Protein AF-A0A811LRL8-F1 (afdb_monomer)

Mean predicted aligned error: 16.19 Å

pLDDT: mean 85.28, std 15.12, range [42.56, 98.12]

Radius of gyration: 64.07 Å; Cα contacts (8 Å, |Δi|>4): 0; chains: 1; bounding box: 98×36×202 Å

Solvent-accessible surface area (backbone atoms only — not comparable to full-atom values): 7601 Å² total; per-residue (Å²): 115,68,67,62,51,52,50,51,50,52,51,52,53,51,51,50,50,53,51,52,50,52,51,52,50,52,50,51,51,53,51,52,51,52,50,51,50,51,51,50,52,51,50,52,51,53,49,52,51,51,50,51,51,51,50,53,51,51,52,51,51,52,49,52,51,50,48,65,72,69,51,78,78,81,75,83,72,82,75,81,77,80,76,82,75,82,78,83,78,82,76,86,79,83,81,84,80,86,80,85,81,84,80,88,79,90,82,85,91,83,90,80,89,84,89,86,136

Secondary structure (DSSP, 8-state):
-HHHHHHHHHHHHHHHHHHHHHHHHHHHHHHHHHHHHHHHHHHHHHHHHHHHHHHHHHHHHHHHHHHHHHSPPPPPPPPPPPPPPPPPPPPPPPPPPPPPPPPPPP-----------

Sequence (117 aa):
MNTNISLSLSLSSGLSLILSLSLSLSLSLSMSMSLSLSLSLCLSLSLSLSLSLSLSLNLNLNLSLYLSLSLPK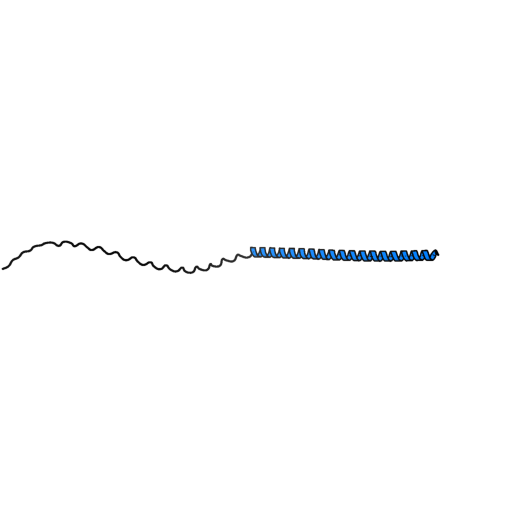PKPQPKPKPKPKPKPKDKPKPKPKPKPKPEPKPKPEVSLSLSLN

Foldseek 3Di:
DVVVVVVVVVVVVVVVVVVVVVVVVVVVVVVVVVVVVVVVVVVVVVVVVVVVVVVVVVVVVVVVVCCVVPDDDPDDDPDDDDDDDDDDDDDDDDDDDDDDDDDDDDDDDDDDDDDDD

Organism: NCBI:txid465554

Structure (mmCIF, N/CA/C/O backbone):
data_AF-A0A811LRL8-F1
#
_entry.id   AF-A0A811LRL8-F1
#
loop_
_atom_site.group_PDB
_atom_site.id
_atom_site.type_symbol
_atom_site.label_atom_id
_atom_site.label_alt_id
_atom_site.label_comp_id
_atom_site.label_asym_id
_atom_site.label_entity_id
_atom_site.label_seq_id
_atom_site.pdbx_PDB_ins_code
_atom_site.Cartn_x
_atom_site.Cartn_y
_atom_site.Cartn_z
_atom_site.occupancy
_atom_site.B_iso_or_equiv
_atom_site.auth_seq_id
_atom_site.auth_comp_id
_atom_site.auth_asym_id
_atom_site.auth_atom_id
_atom_site.pdbx_PDB_model_num
ATOM 1 N N . MET A 1 1 ? 38.237 5.026 -55.253 1.00 64.50 1 MET A N 1
ATOM 2 C CA . MET A 1 1 ? 38.077 5.520 -53.864 1.00 64.50 1 MET A CA 1
ATOM 3 C C . MET A 1 1 ? 36.610 5.710 -53.479 1.00 64.50 1 MET A C 1
ATOM 5 O O . MET A 1 1 ? 36.226 5.210 -52.433 1.00 64.50 1 MET A O 1
ATOM 9 N N . ASN A 1 2 ? 35.770 6.319 -54.324 1.00 75.75 2 ASN A N 1
ATOM 10 C CA . ASN A 1 2 ? 34.372 6.629 -53.974 1.00 75.75 2 ASN A CA 1
ATOM 11 C C . ASN A 1 2 ? 33.459 5.410 -53.727 1.00 75.75 2 ASN A C 1
ATOM 13 O O . ASN A 1 2 ? 32.600 5.475 -52.858 1.00 75.75 2 ASN A O 1
ATOM 17 N N . THR A 1 3 ? 33.666 4.289 -54.423 1.00 83.00 3 THR A N 1
ATOM 18 C CA . THR A 1 3 ? 32.841 3.071 -54.272 1.00 83.00 3 THR A CA 1
ATOM 19 C C . THR A 1 3 ? 33.037 2.360 -52.929 1.00 83.00 3 THR A C 1
ATOM 21 O O . THR A 1 3 ? 32.082 1.860 -52.342 1.00 83.00 3 THR A O 1
ATOM 24 N N . ASN A 1 4 ? 34.266 2.348 -52.405 1.00 88.50 4 ASN A N 1
ATOM 25 C CA . ASN A 1 4 ? 34.548 1.799 -51.075 1.00 88.50 4 ASN A CA 1
ATOM 26 C C . ASN A 1 4 ? 33.959 2.678 -49.965 1.00 88.50 4 ASN A C 1
ATOM 28 O O . ASN A 1 4 ? 33.486 2.154 -48.963 1.00 88.50 4 ASN A O 1
ATOM 32 N N . ILE A 1 5 ? 33.950 4.000 -50.165 1.00 90.88 5 ILE A N 1
ATOM 33 C CA . ILE A 1 5 ? 33.337 4.951 -49.231 1.00 90.88 5 ILE A CA 1
ATOM 34 C C . ILE A 1 5 ? 31.813 4.779 -49.227 1.00 90.88 5 ILE A C 1
ATOM 36 O O . ILE A 1 5 ? 31.216 4.684 -48.161 1.00 90.88 5 ILE A O 1
ATOM 40 N N . SER A 1 6 ? 31.165 4.663 -50.390 1.00 90.94 6 SER A N 1
ATOM 41 C CA . SER A 1 6 ? 29.716 4.424 -50.427 1.00 90.94 6 SER A CA 1
ATOM 42 C C . SER A 1 6 ? 29.335 3.096 -49.770 1.00 90.94 6 SER A C 1
ATOM 44 O O . SER A 1 6 ? 28.380 3.055 -49.001 1.00 90.94 6 SER A O 1
ATOM 46 N N . LEU A 1 7 ? 30.101 2.025 -50.013 1.00 92.19 7 LEU A N 1
ATOM 47 C CA . LEU A 1 7 ? 29.831 0.713 -49.422 1.00 92.19 7 LEU A CA 1
ATOM 48 C C . LEU A 1 7 ? 29.996 0.725 -47.894 1.00 92.19 7 LEU A C 1
ATOM 50 O O . LEU A 1 7 ? 29.160 0.165 -47.185 1.00 92.19 7 LEU A O 1
ATOM 54 N N . SER A 1 8 ? 31.040 1.384 -47.379 1.00 93.12 8 SER A N 1
ATOM 55 C CA . SER A 1 8 ? 31.275 1.473 -45.934 1.00 93.12 8 SER A CA 1
ATOM 56 C C . SER A 1 8 ? 30.201 2.298 -45.225 1.00 93.12 8 SER A C 1
ATOM 58 O O . SER A 1 8 ? 29.724 1.883 -44.167 1.00 93.12 8 SER A O 1
ATOM 60 N N . LEU A 1 9 ? 29.762 3.413 -45.822 1.00 92.75 9 LEU A N 1
ATOM 61 C CA . LEU A 1 9 ? 28.643 4.204 -45.307 1.00 92.75 9 LEU A CA 1
ATOM 62 C C . LEU A 1 9 ? 27.340 3.403 -45.313 1.00 92.75 9 LEU A C 1
ATOM 64 O O . LEU A 1 9 ? 26.676 3.339 -44.283 1.00 92.75 9 LEU A O 1
ATOM 68 N N . SER A 1 10 ? 26.993 2.740 -46.420 1.00 93.50 10 SER A N 1
ATOM 69 C CA . SER A 1 10 ? 25.775 1.924 -46.493 1.00 93.50 10 SER A CA 1
ATOM 70 C C . SER A 1 10 ? 25.768 0.794 -45.462 1.00 93.50 10 SER A C 1
ATOM 72 O O . SER A 1 10 ? 24.747 0.571 -44.811 1.00 93.50 10 SER A O 1
ATOM 74 N N . LEU A 1 11 ? 26.901 0.112 -45.262 1.00 94.44 11 LEU A N 1
ATOM 75 C CA . LEU A 1 11 ? 27.008 -0.967 -44.281 1.00 94.44 11 LEU A CA 1
ATOM 76 C C . LEU A 1 11 ? 26.924 -0.442 -42.840 1.00 94.44 11 LEU A C 1
ATOM 78 O O . LEU A 1 11 ? 26.198 -1.005 -42.024 1.00 94.44 11 LEU A O 1
ATOM 82 N N . SER A 1 12 ? 27.614 0.659 -42.534 1.00 95.00 12 SER A N 1
ATOM 83 C CA . SER A 1 12 ? 27.569 1.303 -41.215 1.00 95.00 12 SER A CA 1
ATOM 84 C C . SER A 1 12 ? 26.161 1.810 -40.873 1.00 95.00 12 SER A C 1
ATOM 86 O O . SER A 1 12 ? 25.637 1.552 -39.784 1.00 95.00 12 SER A O 1
ATOM 88 N N . SER A 1 13 ? 25.489 2.463 -41.825 1.00 94.69 13 SER A N 1
ATOM 89 C CA . SER A 1 13 ? 24.103 2.915 -41.666 1.00 94.69 13 SER A CA 1
ATOM 90 C C . SER A 1 13 ? 23.127 1.746 -41.516 1.00 94.69 13 SER A C 1
ATOM 92 O O . SER A 1 13 ? 22.254 1.794 -40.655 1.00 94.69 13 SER A O 1
ATOM 94 N N . GLY A 1 14 ? 23.293 0.667 -42.286 1.00 96.12 14 GLY A N 1
ATOM 95 C CA . GLY A 1 14 ? 22.466 -0.534 -42.149 1.00 96.12 14 GLY A CA 1
ATOM 96 C C . GLY A 1 14 ? 22.616 -1.197 -40.777 1.00 96.12 14 GLY A C 1
ATOM 97 O O . GLY A 1 14 ? 21.622 -1.475 -40.108 1.00 96.12 14 GLY A O 1
ATOM 98 N N . LEU A 1 15 ? 23.856 -1.392 -40.318 1.00 96.00 15 LEU A N 1
ATOM 99 C CA . LEU A 1 15 ? 24.146 -2.003 -39.018 1.00 96.00 15 LEU A CA 1
ATOM 100 C C . LEU A 1 15 ? 23.654 -1.148 -37.846 1.00 96.00 15 LEU A C 1
ATOM 102 O O . LEU A 1 15 ? 23.053 -1.679 -36.915 1.00 96.00 15 LEU A O 1
ATOM 106 N N . SER A 1 16 ? 23.866 0.169 -37.894 1.00 96.62 16 SER A N 1
ATOM 107 C CA . SER A 1 16 ? 23.382 1.081 -36.846 1.00 96.62 16 SER A CA 1
ATOM 108 C C . SER A 1 16 ? 21.854 1.104 -36.757 1.00 96.62 16 SER A C 1
ATOM 110 O O . SER A 1 16 ? 21.305 1.118 -35.653 1.00 96.62 16 SER A O 1
ATOM 112 N N . LEU A 1 17 ? 21.152 1.032 -37.890 1.00 96.81 17 LEU A N 1
ATOM 113 C CA . LEU A 1 17 ? 19.691 0.980 -37.920 1.00 96.81 17 LEU A CA 1
ATOM 114 C C . LEU A 1 17 ? 19.166 -0.348 -37.356 1.00 96.81 17 LEU A C 1
ATOM 116 O O . LEU A 1 17 ? 18.277 -0.343 -36.508 1.00 96.81 17 LEU A O 1
ATOM 120 N N . ILE A 1 18 ? 19.763 -1.480 -37.735 1.00 97.50 18 ILE A N 1
ATOM 121 C CA . ILE A 1 18 ? 19.395 -2.796 -37.183 1.00 97.50 18 ILE A CA 1
ATOM 122 C C . ILE A 1 18 ? 19.646 -2.837 -35.670 1.00 97.50 18 ILE A C 1
ATOM 124 O O . ILE A 1 18 ? 18.787 -3.283 -34.905 1.00 97.50 18 ILE A O 1
ATOM 128 N N . LEU A 1 19 ? 20.800 -2.343 -35.217 1.00 97.19 19 LEU A N 1
ATOM 129 C CA . LEU A 1 19 ? 21.157 -2.368 -33.802 1.00 97.19 19 LEU A CA 1
ATOM 130 C C . LEU A 1 19 ? 20.250 -1.447 -32.977 1.00 97.19 19 LEU A C 1
ATOM 132 O O . LEU A 1 19 ? 19.727 -1.866 -31.948 1.00 97.19 19 LEU A O 1
ATOM 136 N N . SER A 1 20 ? 19.991 -0.228 -33.451 1.00 97.25 20 SER A N 1
ATOM 137 C CA . SER A 1 20 ? 19.080 0.705 -32.773 1.00 97.25 20 SER A CA 1
ATOM 138 C C . SER A 1 20 ? 17.642 0.186 -32.727 1.00 97.25 20 SER A C 1
ATOM 140 O O . SER A 1 20 ? 16.991 0.280 -31.684 1.00 97.25 20 SER A O 1
ATOM 142 N N . LEU A 1 21 ? 17.150 -0.429 -33.806 1.00 97.44 21 LEU A N 1
ATOM 143 C CA . LEU A 1 21 ? 15.810 -1.010 -33.832 1.00 97.44 21 LEU A CA 1
ATOM 144 C C . LEU A 1 21 ? 15.699 -2.232 -32.909 1.00 97.44 21 LEU A C 1
ATOM 146 O O . LEU A 1 21 ? 14.753 -2.337 -32.134 1.00 97.44 21 LEU A O 1
ATOM 150 N N . SER A 1 22 ? 16.682 -3.132 -32.937 1.00 97.56 22 SER A N 1
ATOM 151 C CA . SER A 1 22 ? 16.695 -4.308 -32.055 1.00 97.56 22 SER A CA 1
ATOM 152 C C . SER A 1 22 ? 16.778 -3.917 -30.575 1.00 97.56 22 SER A C 1
ATOM 154 O O . SER A 1 22 ? 16.053 -4.470 -29.743 1.00 97.56 22 SER A O 1
ATOM 156 N N . LEU A 1 23 ? 17.595 -2.916 -30.235 1.00 97.38 23 LEU A N 1
ATOM 157 C CA . LEU A 1 23 ? 17.736 -2.438 -28.864 1.00 97.38 23 LEU A CA 1
ATOM 158 C C . LEU A 1 23 ? 16.482 -1.698 -28.384 1.00 97.38 23 LEU A C 1
ATOM 160 O O . LEU A 1 23 ? 16.008 -1.943 -27.278 1.00 97.38 23 LEU A O 1
ATOM 164 N N . SER A 1 24 ? 15.911 -0.829 -29.218 1.00 97.69 24 SER A N 1
ATOM 165 C CA . SER A 1 24 ? 14.676 -0.116 -28.867 1.00 97.69 24 SER A CA 1
ATOM 166 C C . SER A 1 24 ? 13.500 -1.074 -28.685 1.00 97.69 24 SER A C 1
ATOM 168 O O . SER A 1 24 ? 12.765 -0.949 -27.704 1.00 97.69 24 SER A O 1
ATOM 170 N N . LEU A 1 25 ? 13.357 -2.072 -29.562 1.00 97.69 25 LEU A N 1
ATOM 171 C CA . LEU A 1 25 ? 12.292 -3.066 -29.460 1.00 97.69 25 LEU A CA 1
ATOM 172 C C . LEU A 1 25 ? 12.468 -3.968 -28.236 1.00 97.69 25 LEU A C 1
ATOM 174 O O . LEU A 1 25 ? 11.512 -4.178 -27.492 1.00 97.69 25 LEU A O 1
ATOM 178 N N . SER A 1 26 ? 13.681 -4.472 -27.996 1.00 97.81 26 SER A N 1
ATOM 179 C CA . SER A 1 26 ? 13.957 -5.314 -26.825 1.00 97.81 26 SER A CA 1
ATOM 180 C C . SER A 1 26 ? 13.722 -4.562 -25.515 1.00 97.81 26 SER A C 1
ATOM 182 O O . SER A 1 26 ? 13.067 -5.096 -24.619 1.00 97.81 26 SER A O 1
ATOM 184 N N . LEU A 1 27 ? 14.165 -3.306 -25.419 1.00 97.38 27 LEU A N 1
ATOM 185 C CA . LEU A 1 27 ? 13.941 -2.480 -24.236 1.00 97.38 27 LEU A CA 1
ATOM 186 C C . LEU A 1 27 ? 12.457 -2.148 -24.048 1.00 97.38 27 LEU A C 1
ATOM 188 O O . LEU A 1 27 ? 11.937 -2.275 -22.941 1.00 97.38 27 LEU A O 1
ATOM 192 N N . SER A 1 28 ? 11.756 -1.773 -25.120 1.00 9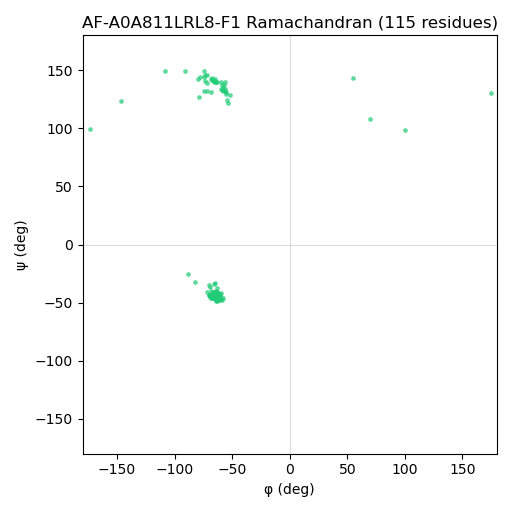7.75 28 SER A N 1
ATOM 193 C CA . SER A 1 28 ? 10.318 -1.484 -25.077 1.00 97.75 28 SER A CA 1
ATOM 194 C C . SER A 1 28 ? 9.512 -2.707 -24.630 1.00 97.75 28 SER A C 1
ATOM 196 O O . SER A 1 28 ? 8.661 -2.606 -23.740 1.00 97.75 28 SER A O 1
ATOM 198 N N . LEU A 1 29 ? 9.820 -3.885 -25.176 1.00 97.44 29 LEU A N 1
ATOM 199 C CA . LEU A 1 29 ? 9.148 -5.125 -24.804 1.00 97.44 29 LEU A CA 1
ATOM 200 C C . LEU A 1 29 ? 9.471 -5.527 -23.361 1.00 97.44 29 LEU A C 1
ATOM 202 O O . LEU A 1 29 ? 8.569 -5.856 -22.598 1.00 97.44 29 LEU A O 1
ATOM 206 N N . SER A 1 30 ? 10.738 -5.438 -22.953 1.00 97.75 30 SER A N 1
ATOM 207 C CA . SER A 1 30 ? 11.143 -5.744 -21.579 1.00 97.75 30 SER A CA 1
ATOM 208 C C . SER A 1 30 ? 10.447 -4.832 -20.567 1.00 97.75 30 SER A C 1
ATOM 210 O O . SER A 1 30 ? 9.976 -5.309 -19.535 1.00 97.75 30 SER A O 1
ATOM 212 N N . MET A 1 31 ? 10.366 -3.530 -20.850 1.00 97.06 31 MET A N 1
ATOM 213 C CA . MET A 1 31 ? 9.736 -2.552 -19.960 1.00 97.06 31 MET A CA 1
ATOM 214 C C . MET A 1 31 ? 8.214 -2.693 -19.923 1.00 97.06 31 MET A C 1
ATOM 216 O O . MET A 1 31 ? 7.613 -2.607 -18.856 1.00 97.06 31 MET A O 1
ATOM 220 N N . SER A 1 32 ? 7.573 -2.936 -21.067 1.00 97.69 32 SER A N 1
ATOM 221 C CA . SER A 1 32 ? 6.122 -3.154 -21.110 1.00 97.69 32 SER A CA 1
ATOM 222 C C . SER A 1 32 ? 5.720 -4.444 -20.393 1.00 97.69 32 SER A C 1
ATOM 224 O O . SER A 1 32 ? 4.754 -4.448 -19.625 1.00 97.69 32 SER A O 1
ATOM 226 N N . MET A 1 33 ? 6.486 -5.523 -20.561 1.00 97.19 33 MET A N 1
ATOM 227 C CA . MET A 1 33 ? 6.250 -6.791 -19.866 1.00 97.19 33 MET A CA 1
ATOM 228 C C . MET A 1 33 ? 6.492 -6.676 -18.360 1.00 97.19 33 MET A C 1
ATOM 230 O O . MET A 1 33 ? 5.670 -7.141 -17.573 1.00 97.19 33 MET A O 1
ATOM 234 N N . SER A 1 34 ? 7.577 -6.025 -17.932 1.00 97.69 34 SER A N 1
ATOM 235 C CA . SER A 1 34 ? 7.856 -5.853 -16.501 1.00 97.69 34 SER A CA 1
ATOM 236 C C . SER A 1 34 ? 6.803 -4.977 -15.817 1.00 97.69 34 SER A C 1
ATOM 238 O O . SER A 1 34 ? 6.327 -5.309 -14.727 1.00 97.69 34 SER A O 1
ATOM 240 N N . LEU A 1 35 ? 6.375 -3.893 -16.469 1.00 97.31 35 LEU A N 1
ATOM 241 C CA . LEU A 1 35 ? 5.365 -2.992 -15.926 1.00 97.31 35 LEU A CA 1
ATOM 242 C C . LEU A 1 35 ? 3.976 -3.641 -15.898 1.00 97.31 35 LEU A C 1
ATOM 244 O O . LEU A 1 35 ? 3.278 -3.551 -14.892 1.00 97.31 35 LEU A O 1
ATOM 248 N N . SER A 1 36 ? 3.580 -4.338 -16.965 1.00 97.94 36 SER A N 1
ATOM 249 C CA . SER A 1 36 ? 2.290 -5.041 -17.000 1.00 97.94 36 SER A CA 1
ATOM 250 C C . SER A 1 36 ? 2.222 -6.166 -15.966 1.00 97.94 36 SER A C 1
ATOM 252 O O . SER A 1 36 ? 1.214 -6.297 -15.267 1.00 97.94 36 SER A O 1
ATOM 254 N N . LEU A 1 37 ? 3.298 -6.938 -15.795 1.00 97.44 37 LEU A N 1
ATOM 255 C CA . LEU A 1 37 ? 3.348 -8.005 -14.800 1.00 97.44 37 LEU A CA 1
ATOM 256 C C . LEU A 1 37 ? 3.342 -7.448 -13.372 1.00 97.44 37 LEU A C 1
ATOM 258 O O . LEU A 1 37 ? 2.566 -7.904 -12.538 1.00 97.44 37 LEU A O 1
ATOM 262 N N . SER A 1 38 ? 4.157 -6.433 -13.086 1.00 97.94 38 SER A N 1
ATOM 263 C CA . SER A 1 38 ? 4.178 -5.816 -11.753 1.00 97.94 38 SER A CA 1
ATOM 264 C C . SER A 1 38 ? 2.831 -5.191 -11.389 1.00 97.94 38 SER A C 1
ATOM 266 O O . SER A 1 38 ? 2.337 -5.407 -10.281 1.00 97.94 38 SER A O 1
ATOM 268 N N . LEU A 1 39 ? 2.197 -4.479 -12.323 1.00 97.69 39 LEU A N 1
ATOM 269 C CA . LEU A 1 39 ? 0.905 -3.845 -12.086 1.00 97.69 39 LEU A CA 1
ATOM 270 C C . LEU A 1 39 ? -0.214 -4.877 -11.924 1.00 97.69 39 LEU A C 1
ATOM 272 O O . LEU A 1 39 ? -1.016 -4.758 -11.000 1.00 97.69 39 LEU A O 1
ATOM 276 N N . SER A 1 40 ? -0.252 -5.903 -12.779 1.00 97.94 40 SER A N 1
ATOM 277 C CA . SER A 1 40 ? -1.259 -6.966 -12.684 1.00 97.94 40 SER A CA 1
ATOM 278 C C . SER A 1 40 ? -1.151 -7.735 -11.370 1.00 97.94 40 SER A C 1
ATOM 280 O O . SER A 1 40 ? -2.169 -7.910 -10.704 1.00 97.94 40 SER A O 1
ATOM 282 N N . LEU A 1 41 ? 0.062 -8.108 -10.948 1.00 97.56 41 LEU A N 1
ATOM 283 C CA . LEU A 1 41 ? 0.296 -8.791 -9.674 1.00 97.56 41 LEU A CA 1
AT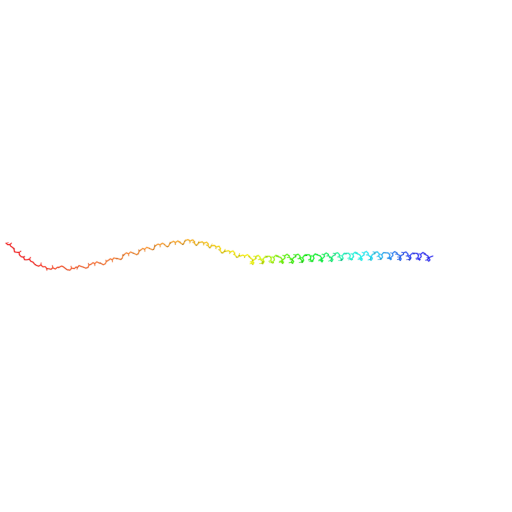OM 284 C C . LEU A 1 41 ? -0.057 -7.912 -8.475 1.00 97.56 41 LEU A C 1
ATOM 286 O O . LEU A 1 41 ? -0.718 -8.372 -7.543 1.00 97.56 41 LEU A O 1
ATOM 290 N N . CYS A 1 42 ? 0.361 -6.645 -8.493 1.00 98.12 42 CYS A N 1
ATOM 291 C CA . CYS A 1 42 ? 0.048 -5.708 -7.420 1.00 98.12 42 CYS A CA 1
ATOM 292 C C . CYS A 1 42 ? -1.468 -5.540 -7.281 1.00 98.12 42 CYS A C 1
ATOM 294 O O . CYS A 1 42 ? -2.012 -5.668 -6.182 1.00 98.12 42 CYS A O 1
ATOM 296 N N . LEU A 1 43 ? -2.171 -5.331 -8.396 1.00 97.81 43 LEU A N 1
ATOM 297 C CA . LEU A 1 43 ? -3.613 -5.128 -8.396 1.00 97.81 43 LEU A CA 1
ATOM 298 C C . LEU A 1 43 ? -4.368 -6.402 -8.003 1.00 97.81 43 LEU A C 1
ATOM 300 O O . LEU A 1 43 ? -5.280 -6.333 -7.179 1.00 97.81 43 LEU A O 1
ATOM 304 N N . SER A 1 44 ? -3.968 -7.567 -8.522 1.00 97.94 44 SER A N 1
ATOM 305 C CA . SER A 1 44 ? -4.601 -8.843 -8.173 1.00 97.94 44 SER A CA 1
ATOM 306 C C . SER A 1 44 ? -4.427 -9.167 -6.694 1.00 97.94 44 SER A C 1
ATOM 308 O O . SER A 1 44 ? -5.376 -9.590 -6.032 1.00 97.94 44 SER A O 1
ATOM 310 N N . LEU A 1 45 ? -3.228 -8.948 -6.149 1.00 97.81 45 LEU A N 1
ATOM 311 C CA . LEU A 1 45 ? -2.946 -9.225 -4.745 1.00 97.81 45 LEU A CA 1
ATOM 312 C C . LEU A 1 45 ? -3.680 -8.243 -3.829 1.00 97.81 45 LEU A C 1
ATOM 314 O O . LEU A 1 45 ? -4.322 -8.659 -2.869 1.00 97.81 45 LEU A O 1
ATOM 318 N N . SER A 1 46 ? -3.657 -6.954 -4.167 1.00 97.94 46 SER A N 1
ATOM 319 C CA . SER A 1 46 ? -4.364 -5.919 -3.407 1.00 97.94 46 SER A CA 1
ATOM 320 C C . SER A 1 46 ? -5.869 -6.185 -3.371 1.00 97.94 46 SER A C 1
ATOM 322 O O . SER A 1 46 ? -6.484 -6.138 -2.306 1.00 97.94 46 SER A O 1
ATOM 324 N N . LEU A 1 47 ? -6.462 -6.511 -4.523 1.00 97.75 47 LEU A N 1
ATOM 325 C CA . LEU A 1 47 ? -7.894 -6.768 -4.631 1.00 97.75 47 LEU A CA 1
ATOM 326 C C . LEU A 1 47 ? -8.294 -8.068 -3.929 1.00 97.75 47 LEU A C 1
ATOM 328 O O . LEU A 1 47 ? -9.270 -8.080 -3.182 1.00 97.75 47 LEU A O 1
ATOM 332 N N . SER A 1 48 ? -7.535 -9.149 -4.123 1.00 98.00 48 SER A N 1
ATOM 333 C CA . SER A 1 48 ? -7.814 -10.432 -3.465 1.00 98.00 48 SER A CA 1
ATOM 334 C C . SER A 1 48 ? -7.712 -10.328 -1.943 1.00 98.00 48 SER A C 1
ATOM 336 O O . SER A 1 48 ? -8.585 -10.834 -1.233 1.00 98.00 48 SER A O 1
ATOM 338 N N . LEU A 1 49 ? -6.705 -9.620 -1.423 1.00 97.75 49 LEU A N 1
ATOM 339 C CA . LEU A 1 49 ? -6.538 -9.417 0.013 1.00 97.75 49 LEU A CA 1
ATOM 340 C C . LEU A 1 49 ? -7.627 -8.508 0.587 1.00 97.75 49 LEU A C 1
ATOM 342 O O . LEU A 1 49 ? -8.216 -8.828 1.616 1.00 97.75 49 LEU A O 1
ATOM 346 N N . SER A 1 50 ? -7.941 -7.405 -0.095 1.00 98.00 50 SER A N 1
ATOM 347 C CA . SER A 1 50 ? -9.013 -6.499 0.324 1.00 98.00 50 SER A CA 1
ATOM 348 C C . SER A 1 50 ? -10.364 -7.215 0.370 1.00 98.00 50 SER A C 1
ATOM 350 O O . SER A 1 50 ? -11.080 -7.124 1.369 1.00 98.00 50 SER A O 1
ATOM 352 N N . LEU A 1 51 ? -10.691 -7.983 -0.672 1.00 97.81 51 LEU A N 1
ATOM 353 C CA . LEU A 1 51 ? -11.964 -8.688 -0.769 1.00 97.81 51 LEU A CA 1
ATOM 354 C C . LEU A 1 51 ? -12.062 -9.834 0.240 1.00 97.81 51 LEU A C 1
ATOM 356 O O . LEU A 1 51 ? -13.083 -9.965 0.912 1.00 97.81 51 LEU A O 1
ATOM 360 N N . SER A 1 52 ? -11.007 -10.639 0.385 1.00 97.88 52 SER A N 1
ATOM 361 C CA . SER A 1 52 ? -10.988 -11.734 1.363 1.00 97.88 52 SER A CA 1
ATOM 362 C C . SER A 1 52 ? -11.093 -11.217 2.796 1.00 97.88 52 SER A C 1
ATOM 364 O O . SER A 1 52 ? -11.863 -11.764 3.591 1.00 97.88 52 SER A O 1
ATOM 366 N N . LEU A 1 53 ? -10.392 -10.130 3.128 1.00 97.69 53 LEU A N 1
ATOM 367 C CA . LEU A 1 53 ? -10.471 -9.521 4.451 1.00 97.69 53 LEU A CA 1
ATOM 368 C C . LEU A 1 53 ? -11.850 -8.902 4.698 1.00 97.69 53 LEU A C 1
ATOM 370 O O . LEU A 1 53 ? -12.455 -9.154 5.735 1.00 97.69 53 LEU A O 1
ATOM 374 N N . SER A 1 54 ? -12.381 -8.148 3.736 1.00 97.81 54 SER A N 1
ATOM 375 C CA . SER A 1 54 ? -13.715 -7.554 3.850 1.00 97.81 54 SER A CA 1
ATOM 376 C C . SER A 1 54 ? -14.787 -8.623 4.056 1.00 97.81 54 SER A C 1
ATOM 378 O O . SER A 1 54 ? -15.584 -8.534 4.991 1.00 97.81 54 SER A O 1
ATOM 380 N N . LEU A 1 55 ? -14.763 -9.683 3.243 1.00 97.44 55 LEU A N 1
ATOM 381 C CA . LEU A 1 55 ? -15.741 -10.760 3.319 1.00 97.44 55 LEU A CA 1
ATOM 382 C C . LEU A 1 55 ? -15.617 -11.554 4.623 1.00 97.44 55 LEU A C 1
ATOM 384 O O . LEU A 1 55 ? -16.624 -11.794 5.284 1.00 97.44 55 LEU A O 1
ATOM 388 N N . SER A 1 56 ? -14.400 -11.930 5.022 1.00 97.62 56 SER A N 1
ATOM 389 C CA . SER A 1 56 ? -14.184 -12.681 6.265 1.00 97.62 56 SER A CA 1
ATOM 390 C C . SER A 1 56 ? -14.619 -11.891 7.498 1.00 97.62 56 SER A C 1
ATOM 392 O O . SER A 1 56 ? -15.320 -12.437 8.350 1.00 97.62 56 SER A O 1
ATOM 394 N N . LEU A 1 57 ? -14.278 -10.602 7.577 1.00 97.06 57 LEU A N 1
ATOM 395 C CA . LEU A 1 57 ? -14.699 -9.739 8.679 1.00 97.06 57 LEU A CA 1
ATOM 396 C C . LEU A 1 57 ? -16.214 -9.549 8.691 1.00 97.06 57 LEU A C 1
ATOM 398 O O . LEU A 1 57 ? -16.835 -9.698 9.741 1.00 97.06 57 LEU A O 1
ATOM 402 N N . ASN A 1 58 ? -16.817 -9.258 7.540 1.00 97.75 58 ASN A N 1
ATOM 403 C CA . ASN A 1 58 ? -18.253 -9.022 7.443 1.00 97.75 58 ASN A CA 1
ATOM 404 C C . ASN A 1 58 ? -19.053 -10.273 7.837 1.00 97.75 58 ASN A C 1
ATOM 406 O O . ASN A 1 58 ? -19.951 -10.191 8.673 1.00 97.75 58 ASN A O 1
ATOM 410 N N . LEU A 1 59 ? -18.673 -11.444 7.316 1.00 96.56 59 LEU A N 1
ATOM 411 C CA . LEU A 1 59 ? -19.311 -12.714 7.664 1.00 96.56 59 LEU A CA 1
ATOM 412 C C . LEU A 1 59 ? -19.147 -13.047 9.147 1.00 96.56 59 LEU A C 1
ATOM 414 O O . LEU A 1 59 ? -20.122 -13.421 9.795 1.00 96.56 59 LEU A O 1
ATOM 418 N N . ASN A 1 60 ? -17.942 -12.893 9.699 1.00 96.94 60 ASN A N 1
ATOM 419 C CA . ASN A 1 60 ? -17.683 -13.231 11.096 1.00 96.94 60 ASN A CA 1
ATOM 420 C C . ASN A 1 60 ? -18.434 -12.293 12.055 1.00 96.94 60 ASN A C 1
ATOM 422 O O . ASN A 1 60 ? -19.046 -12.747 13.020 1.00 96.94 60 ASN A O 1
ATOM 426 N N . LEU A 1 61 ? -18.463 -10.990 11.757 1.00 96.62 61 LEU A N 1
ATOM 427 C CA . LEU A 1 61 ? -19.226 -10.014 12.536 1.00 96.62 61 LEU A CA 1
ATOM 428 C C . LEU A 1 61 ? -20.728 -10.283 12.454 1.00 96.62 61 LEU A C 1
ATOM 430 O O . LEU A 1 61 ? -21.382 -10.347 13.493 1.00 96.62 61 LEU A O 1
ATOM 434 N N . ASN A 1 62 ? -21.271 -10.492 11.253 1.00 96.88 62 ASN A N 1
ATOM 435 C CA . ASN A 1 62 ? -22.693 -10.790 11.089 1.00 96.88 62 ASN A CA 1
ATOM 436 C C . ASN A 1 62 ? -23.088 -12.087 11.793 1.00 96.88 62 ASN A C 1
ATOM 438 O O . ASN A 1 62 ? -24.106 -12.117 12.481 1.00 96.88 62 ASN A O 1
ATOM 442 N N . LEU A 1 63 ? -22.277 -13.139 11.676 1.00 95.88 63 LEU A N 1
ATOM 443 C CA . LEU A 1 63 ? -22.545 -14.407 12.344 1.00 95.88 63 LEU A CA 1
ATOM 444 C C . LEU A 1 63 ? -22.469 -14.263 13.867 1.00 95.88 63 LEU A C 1
ATOM 446 O O . LEU A 1 63 ? -23.361 -14.736 14.567 1.00 95.88 63 LEU A O 1
ATOM 450 N N . SER A 1 64 ? -21.450 -13.572 14.380 1.00 95.44 64 SER A N 1
ATOM 451 C CA . SER A 1 64 ? -21.296 -13.306 15.813 1.00 95.44 64 SER A CA 1
ATOM 452 C C . SER A 1 64 ? -22.467 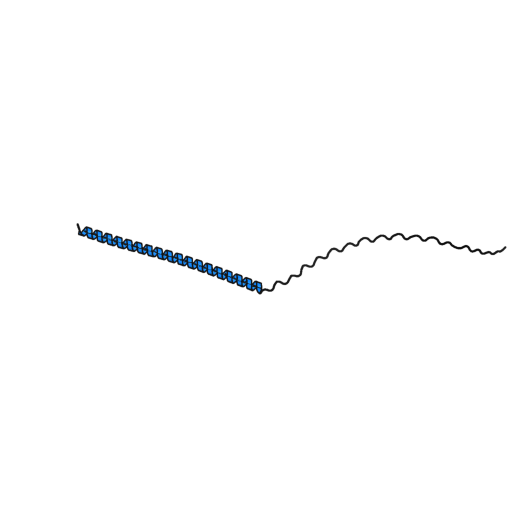-12.496 16.376 1.00 95.44 64 SER A C 1
ATOM 454 O O . SER A 1 64 ? -23.021 -12.847 17.422 1.00 95.44 64 SER A O 1
ATOM 456 N N . LEU A 1 65 ? -22.906 -11.456 15.660 1.00 94.75 65 LEU A N 1
ATOM 457 C CA . LEU A 1 65 ? -24.072 -10.653 16.032 1.00 94.75 65 LEU A CA 1
ATOM 458 C C . LEU A 1 65 ? -25.355 -11.480 15.998 1.00 94.75 65 LEU A C 1
ATOM 460 O O . LEU A 1 65 ? -26.115 -11.466 16.965 1.00 94.75 65 LEU A O 1
ATOM 464 N N . TYR A 1 66 ? -25.574 -12.239 14.925 1.00 95.75 66 TYR A N 1
ATOM 465 C CA . TYR A 1 66 ? -26.738 -13.107 14.796 1.00 95.75 66 TYR A CA 1
ATOM 466 C C . TYR A 1 66 ? -26.805 -14.121 15.939 1.00 95.75 66 TYR A C 1
ATOM 468 O O . TYR A 1 66 ? -27.854 -14.282 16.563 1.00 95.75 66 TYR A O 1
ATOM 476 N N . LEU A 1 67 ? -25.682 -14.763 16.262 1.00 93.12 67 LEU A N 1
ATOM 477 C CA . LEU A 1 67 ? -25.612 -15.761 17.322 1.00 93.12 67 LEU A CA 1
ATOM 478 C C . LEU A 1 67 ? -25.812 -15.126 18.706 1.00 93.12 67 LEU A C 1
ATOM 480 O O . LEU A 1 67 ? -26.545 -15.668 19.528 1.00 93.12 67 LEU A O 1
ATOM 484 N N . SER A 1 68 ? -25.236 -13.945 18.940 1.00 91.12 68 SER A N 1
ATOM 485 C CA . SER A 1 68 ? -25.401 -13.195 20.194 1.00 91.12 68 SER A CA 1
ATOM 486 C C . SER A 1 68 ? -26.838 -12.716 20.419 1.00 91.12 68 SER A C 1
ATOM 488 O O . SER A 1 68 ? -27.288 -12.657 21.562 1.00 91.12 68 SER A O 1
ATOM 490 N N . LEU A 1 69 ? -27.558 -12.373 19.346 1.00 91.75 69 LEU A N 1
ATOM 491 C CA . LEU A 1 69 ? -28.959 -11.941 19.402 1.00 91.75 69 LEU A CA 1
ATOM 492 C C . LEU A 1 69 ? -29.940 -13.118 19.467 1.00 91.75 69 LEU A C 1
ATOM 494 O O . LEU A 1 69 ? -30.997 -12.997 20.083 1.00 91.75 69 LEU A O 1
ATOM 498 N N . SER A 1 70 ? -29.598 -14.244 18.840 1.00 91.94 70 SER A N 1
ATOM 499 C CA . SER A 1 70 ? -30.481 -15.412 18.745 1.00 91.94 70 SER A CA 1
ATOM 500 C C . SER A 1 70 ? -30.339 -16.370 19.927 1.00 91.94 70 SER A C 1
ATOM 502 O O . SER A 1 70 ? -31.281 -17.099 20.239 1.00 91.94 70 SER A O 1
ATOM 504 N N . LEU A 1 71 ? -29.182 -16.399 20.600 1.00 86.25 71 LEU A N 1
ATOM 505 C CA . LEU A 1 71 ? -28.975 -17.282 21.744 1.00 86.25 71 LEU A CA 1
ATOM 506 C C . LEU A 1 71 ? -29.637 -16.717 23.014 1.00 86.25 71 LEU A C 1
ATOM 508 O O . LEU A 1 71 ? -29.348 -15.590 23.427 1.00 86.25 71 LEU A O 1
ATOM 512 N N . PRO A 1 72 ? -30.489 -17.500 23.700 1.00 80.25 72 PRO A N 1
ATOM 513 C CA . PRO A 1 72 ? -31.058 -17.089 24.974 1.00 80.25 72 PRO A CA 1
ATOM 514 C C . PRO A 1 72 ? -29.964 -16.989 26.043 1.00 80.25 72 PRO A C 1
ATOM 516 O O . PRO A 1 72 ? -29.063 -17.826 26.124 1.00 80.25 72 PRO A O 1
ATOM 519 N N . LYS A 1 73 ? -30.061 -15.966 26.901 1.00 80.25 73 LYS A N 1
ATOM 520 C CA . LYS A 1 73 ? -29.107 -15.762 28.001 1.00 80.25 73 LYS A CA 1
ATOM 521 C C . LYS A 1 73 ? -29.045 -17.009 28.897 1.00 80.25 73 LYS A C 1
ATOM 523 O O . LYS A 1 73 ? -30.099 -17.577 29.207 1.00 80.25 73 LYS A O 1
ATOM 528 N N . PRO A 1 74 ? -27.849 -17.410 29.372 1.00 78.06 74 PRO A N 1
ATOM 529 C CA . PRO A 1 74 ? -27.722 -18.509 30.318 1.00 78.06 74 PRO A CA 1
ATOM 530 C C . PRO A 1 74 ? -28.598 -18.241 31.542 1.00 78.06 74 PRO A C 1
ATOM 532 O O . PRO A 1 74 ? -28.566 -17.147 32.112 1.00 78.06 74 PRO A O 1
ATOM 535 N N . LYS A 1 75 ? -29.397 -19.233 31.950 1.00 80.44 75 LYS A N 1
ATOM 536 C CA . LYS A 1 75 ? -30.193 -19.117 33.176 1.00 80.44 75 LYS A CA 1
ATOM 537 C C . LYS A 1 75 ? -29.250 -18.867 34.362 1.00 80.44 75 LYS A C 1
ATOM 539 O O . LYS A 1 75 ? -28.217 -19.537 34.444 1.00 80.44 75 LYS A O 1
ATOM 544 N N . PRO A 1 76 ? -29.587 -17.947 35.286 1.00 80.00 76 PRO A N 1
ATOM 545 C CA . PRO A 1 76 ? -28.796 -17.730 36.489 1.00 80.00 76 PRO A CA 1
ATOM 546 C C . PRO A 1 76 ? -28.609 -19.054 37.228 1.00 80.00 76 PRO A C 1
ATOM 548 O O . PRO A 1 76 ? -29.590 -19.713 37.580 1.00 80.00 76 PRO A O 1
ATOM 551 N N . GLN A 1 77 ? -27.359 -19.463 37.445 1.00 79.00 77 GLN A N 1
ATOM 552 C CA . GLN A 1 77 ? -27.094 -20.647 38.253 1.00 79.00 77 GLN A CA 1
ATOM 553 C C . GLN A 1 77 ? -27.543 -20.390 39.701 1.00 79.00 77 GLN A C 1
ATOM 555 O O . GLN A 1 77 ? -27.379 -19.271 40.205 1.00 79.00 77 GLN A O 1
ATOM 560 N N . PRO A 1 78 ? -28.107 -21.399 40.391 1.00 81.94 78 PRO A N 1
ATOM 561 C CA . PRO A 1 78 ? -28.456 -21.274 41.797 1.00 81.94 78 PRO A CA 1
ATOM 562 C C . PRO A 1 78 ? -27.228 -20.844 42.603 1.00 81.94 78 PRO A C 1
ATOM 564 O O . PRO A 1 78 ? -26.188 -21.503 42.559 1.00 81.94 78 PRO A O 1
ATOM 567 N N . LYS A 1 79 ? -27.339 -19.735 43.346 1.00 79.94 79 LYS A N 1
ATOM 568 C CA . LYS A 1 79 ? -26.265 -19.298 44.246 1.00 79.94 79 LYS A CA 1
ATOM 569 C C . LYS A 1 79 ? -25.949 -20.429 45.238 1.00 79.94 79 LYS A C 1
ATOM 571 O O . LYS A 1 79 ? -26.891 -21.019 45.779 1.00 79.94 79 LYS A O 1
ATOM 576 N N . PRO A 1 80 ? -24.662 -20.712 45.521 1.00 83.19 80 PRO A N 1
ATOM 577 C CA . PRO A 1 80 ? -24.287 -21.662 46.560 1.00 83.19 80 PRO A CA 1
ATOM 578 C C . PRO A 1 80 ? -24.987 -21.297 47.871 1.00 83.19 80 PRO A C 1
ATOM 580 O O . PRO A 1 80 ? -24.957 -20.137 48.293 1.00 83.19 80 PRO A O 1
ATOM 583 N N . LYS A 1 81 ? -25.658 -22.269 48.502 1.00 81.50 81 LYS A N 1
ATOM 584 C CA . LYS A 1 81 ? -26.366 -22.029 49.765 1.00 81.50 81 LYS A CA 1
ATOM 585 C C . LYS A 1 81 ? -25.377 -21.502 50.820 1.00 81.50 81 LYS A C 1
ATOM 587 O O . LYS A 1 81 ? -24.294 -22.077 50.957 1.00 81.50 81 LYS A O 1
ATOM 592 N N . PRO A 1 82 ? -25.734 -20.452 51.586 1.00 82.94 82 PRO A N 1
ATOM 593 C CA . PRO A 1 82 ? -24.911 -19.979 52.693 1.00 82.94 82 PRO A CA 1
ATOM 594 C C . PRO A 1 82 ? -24.649 -21.117 53.682 1.00 82.94 82 PRO A C 1
ATOM 596 O O . PRO A 1 82 ? -25.582 -21.818 54.082 1.00 82.94 82 PRO A O 1
ATOM 599 N N . LYS A 1 83 ? -23.388 -21.302 54.090 1.00 80.75 83 LYS A N 1
ATOM 600 C CA . LYS A 1 83 ? -23.059 -22.249 55.163 1.00 80.75 83 LYS A CA 1
ATOM 601 C C . LYS A 1 83 ? -23.803 -21.841 56.449 1.00 80.75 83 LYS A C 1
ATOM 603 O O . LYS A 1 83 ? -23.884 -20.641 56.730 1.00 80.75 83 LYS A O 1
ATOM 608 N N . PRO A 1 84 ? -24.337 -22.798 57.232 1.00 83.44 84 PRO A N 1
ATOM 609 C CA . PRO A 1 84 ? -25.018 -22.494 58.487 1.00 83.44 84 PRO A CA 1
ATOM 610 C C . PRO A 1 84 ? -24.116 -21.679 59.417 1.00 83.44 84 PRO A C 1
ATOM 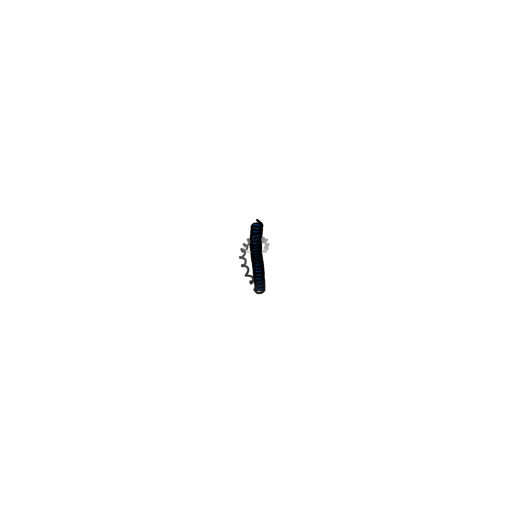612 O O . PRO A 1 84 ? -22.966 -22.050 59.655 1.00 83.44 84 PRO A O 1
ATOM 615 N N . LYS A 1 85 ? -24.634 -20.565 59.949 1.00 79.31 85 LYS A N 1
ATOM 616 C CA . LYS A 1 85 ? -23.934 -19.798 60.986 1.00 79.31 85 LYS A CA 1
ATOM 617 C C . LYS A 1 85 ? -23.830 -20.641 62.269 1.00 79.31 85 LYS A C 1
ATOM 619 O O . LYS A 1 85 ? -24.808 -21.309 62.616 1.00 79.31 85 LYS A O 1
ATOM 624 N N . PRO A 1 86 ? -22.697 -20.595 62.995 1.00 81.25 86 PRO A N 1
ATOM 625 C CA . PRO A 1 86 ? -22.583 -21.226 64.307 1.00 81.25 86 PRO A CA 1
ATOM 626 C C . PRO A 1 86 ? -23.675 -20.703 65.251 1.00 81.25 86 PRO A C 1
ATOM 628 O O . PRO A 1 86 ? -23.910 -19.494 65.310 1.00 81.25 86 PRO A O 1
ATOM 631 N N . LYS A 1 87 ? -24.358 -21.601 65.974 1.00 79.19 87 LYS A N 1
ATOM 632 C CA . LYS A 1 87 ? -25.394 -21.211 66.943 1.00 79.19 87 LYS A CA 1
ATOM 633 C C . LYS A 1 87 ? -24.777 -20.381 68.086 1.00 79.19 87 LYS A C 1
ATOM 635 O O . LYS A 1 87 ? -23.688 -20.731 68.549 1.00 79.19 87 LYS A O 1
ATOM 640 N N . PRO A 1 88 ? -25.453 -19.317 68.565 1.00 76.75 88 PRO A N 1
ATOM 641 C CA . PRO A 1 88 ? -25.029 -18.586 69.755 1.00 76.75 88 PRO A CA 1
ATOM 642 C C . PRO A 1 88 ? -24.977 -19.527 70.962 1.00 76.75 88 PRO A C 1
ATOM 644 O O . PRO A 1 88 ? -25.911 -20.293 71.183 1.00 76.75 88 PRO A O 1
ATOM 647 N N . LYS A 1 89 ? -23.891 -19.477 71.738 1.00 76.75 89 LYS A N 1
ATOM 648 C CA . LYS A 1 89 ? -23.828 -20.157 73.037 1.00 76.75 89 LYS A CA 1
ATOM 649 C C . LYS A 1 89 ? -24.780 -19.450 74.004 1.00 76.75 89 LYS A C 1
ATOM 651 O O . LYS A 1 89 ? -24.732 -18.223 74.111 1.00 76.75 89 LYS A O 1
ATOM 656 N N . ASP A 1 90 ? -25.620 -20.216 74.695 1.00 79.44 90 ASP A N 1
ATOM 657 C CA . ASP A 1 90 ? -26.559 -19.681 75.681 1.00 79.44 90 ASP A CA 1
ATOM 658 C C . ASP A 1 90 ? -25.816 -18.918 76.787 1.00 79.44 90 ASP A C 1
ATOM 660 O O . ASP A 1 90 ? -24.817 -19.389 77.338 1.00 79.44 90 ASP A O 1
ATOM 664 N N . LYS A 1 91 ? -26.300 -17.712 77.110 1.00 72.50 91 LYS A N 1
ATOM 665 C CA . LYS A 1 91 ? -25.766 -16.915 78.222 1.00 72.50 91 LYS A CA 1
ATOM 666 C C . LYS A 1 91 ? -26.107 -17.589 79.563 1.00 72.50 91 LYS A C 1
ATOM 668 O O . LYS A 1 91 ? -27.225 -18.085 79.716 1.00 72.50 91 LYS A O 1
ATOM 673 N N . PRO A 1 92 ? -25.206 -17.561 80.563 1.00 75.19 92 PRO A N 1
ATOM 674 C CA . PRO A 1 92 ? -25.487 -18.116 81.887 1.00 75.19 92 PRO A CA 1
ATOM 675 C C . PRO A 1 92 ? -26.697 -17.430 82.544 1.00 75.19 92 PRO A C 1
ATOM 677 O O . PRO A 1 92 ? -26.794 -16.201 82.536 1.00 75.19 92 PRO A O 1
ATOM 680 N N . LYS A 1 93 ? -27.617 -18.215 83.125 1.00 75.62 93 LYS A N 1
ATOM 681 C CA . LYS A 1 93 ? -28.803 -17.693 83.827 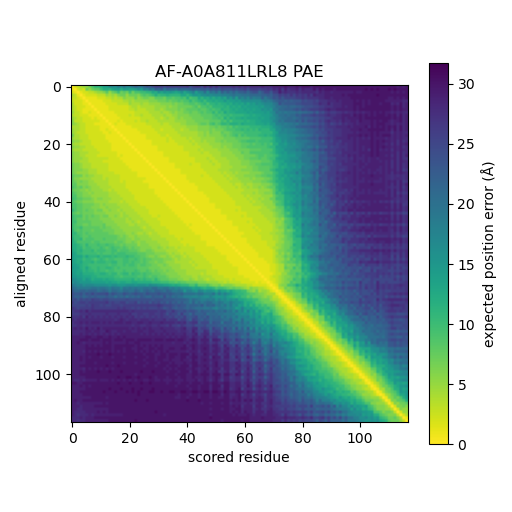1.00 75.62 93 LYS A CA 1
ATOM 682 C C . LYS A 1 93 ? -28.408 -16.883 85.080 1.00 75.62 93 LYS A C 1
ATOM 684 O O . LYS A 1 93 ? -27.513 -17.315 85.810 1.00 75.62 93 LYS A O 1
ATOM 689 N N . PRO A 1 94 ? -29.093 -15.759 85.381 1.00 73.88 94 PRO A N 1
ATOM 690 C CA . PRO A 1 94 ? -28.858 -14.991 86.603 1.00 73.88 94 PRO A CA 1
ATOM 691 C C . PRO A 1 94 ? -29.206 -15.798 87.861 1.00 73.88 94 PRO A C 1
ATOM 693 O O . PRO A 1 94 ? -30.221 -16.496 87.894 1.00 73.88 94 PRO A O 1
ATOM 696 N N . LYS A 1 95 ? -28.382 -15.685 88.910 1.00 70.94 95 LYS A N 1
ATOM 697 C CA . LYS A 1 95 ? -28.632 -16.343 90.204 1.00 70.94 95 LYS A CA 1
ATOM 698 C C . LYS A 1 95 ? -29.869 -15.741 90.907 1.00 70.94 95 LYS A C 1
ATOM 700 O O . LYS A 1 95 ? -30.041 -14.520 90.855 1.00 70.94 95 LYS A O 1
ATOM 705 N N . PRO A 1 96 ? -30.707 -16.550 91.587 1.00 74.94 96 PRO A N 1
ATOM 706 C CA . PRO A 1 96 ? -31.885 -16.054 92.302 1.00 74.94 96 PRO A CA 1
ATOM 707 C C . PRO A 1 96 ? -31.512 -15.138 93.476 1.00 74.94 96 PRO A C 1
ATOM 709 O O . PRO A 1 96 ? -30.567 -15.424 94.211 1.00 74.94 96 PRO A O 1
ATOM 712 N N . LYS A 1 97 ? -32.278 -14.056 93.675 1.00 71.75 97 LYS A N 1
ATOM 713 C CA . LYS A 1 97 ? -32.137 -13.168 94.842 1.00 71.75 97 LYS A CA 1
ATOM 714 C C . LYS A 1 97 ? -32.691 -13.832 96.120 1.00 71.75 97 LYS A C 1
ATOM 716 O O . LYS A 1 97 ? -33.690 -14.550 96.027 1.00 71.75 97 LYS A O 1
ATOM 721 N N . PRO A 1 98 ? -32.102 -13.579 97.306 1.00 71.88 98 PRO A N 1
ATOM 722 C CA . PRO A 1 98 ? -32.598 -14.121 98.575 1.00 71.88 98 PRO A CA 1
ATOM 723 C C . PRO A 1 98 ? -33.986 -13.569 98.940 1.00 71.88 98 PRO A C 1
ATOM 725 O O . PRO A 1 98 ? -34.246 -12.380 98.757 1.00 71.88 98 PRO A O 1
ATOM 728 N N . LYS A 1 99 ? -34.875 -14.424 99.469 1.00 74.75 99 LYS A N 1
ATOM 729 C CA . LYS A 1 99 ? -36.212 -14.030 99.953 1.00 74.75 99 LYS A CA 1
ATOM 730 C C . LYS A 1 99 ? -36.136 -13.353 101.337 1.00 74.75 99 LYS A C 1
ATOM 732 O O . LYS A 1 99 ? -35.341 -13.804 102.163 1.00 74.75 99 LYS A O 1
ATOM 737 N N . PRO A 1 100 ? -36.981 -12.343 101.629 1.00 70.88 100 PRO A N 1
ATOM 738 C CA . PRO A 1 100 ? -37.075 -11.742 102.962 1.00 70.88 100 PRO A CA 1
ATOM 739 C C . PRO A 1 100 ? -37.651 -12.720 104.000 1.00 70.88 100 PRO A C 1
ATOM 741 O O . PRO A 1 100 ? -38.543 -13.510 103.683 1.00 70.88 100 PRO A O 1
ATOM 744 N N . LYS A 1 101 ? -37.143 -12.662 105.239 1.00 69.06 101 LYS A N 1
ATOM 745 C CA . LYS A 1 101 ? -37.639 -13.448 106.383 1.00 69.06 101 LYS A CA 1
ATOM 746 C C . LYS A 1 101 ? -38.994 -12.902 106.880 1.00 69.06 101 LYS A C 1
ATOM 748 O O . LYS A 1 101 ? -39.134 -11.684 106.939 1.00 69.06 101 LYS A O 1
ATOM 753 N N . PRO A 1 102 ? -39.956 -13.758 107.277 1.00 71.88 102 PRO A N 1
ATOM 754 C CA . PRO A 1 102 ? -41.212 -13.313 107.888 1.00 71.88 102 PRO A CA 1
ATOM 755 C C . PRO A 1 102 ? -41.008 -12.794 109.320 1.00 71.88 102 PRO A C 1
ATOM 757 O O . PRO A 1 102 ? -40.275 -13.409 110.095 1.00 71.88 102 PRO A O 1
ATOM 760 N N . GLU A 1 103 ? -41.692 -11.704 109.676 1.00 69.50 103 GLU A N 1
ATOM 761 C CA . GLU A 1 103 ? -41.774 -11.194 111.052 1.00 69.50 103 GLU A CA 1
ATOM 762 C C . GLU A 1 103 ? -42.656 -12.094 111.949 1.00 69.50 103 GLU A C 1
ATOM 764 O O . GLU A 1 103 ? -43.645 -12.664 111.467 1.00 69.50 103 GLU A O 1
ATOM 769 N N . PRO A 1 104 ? -42.338 -12.242 113.251 1.00 70.94 104 PRO A N 1
ATOM 770 C CA . PRO A 1 104 ? -43.131 -13.054 114.169 1.00 70.94 104 PRO A CA 1
ATOM 771 C C . PRO A 1 104 ? -44.447 -12.367 114.571 1.00 70.94 104 PRO A C 1
ATOM 773 O O . PRO A 1 104 ? -44.460 -11.215 114.993 1.00 70.94 104 PRO A O 1
ATOM 776 N N . LYS A 1 105 ? -45.560 -13.112 114.498 1.00 64.06 105 LYS A N 1
ATOM 777 C CA . LYS A 1 105 ? -46.875 -12.701 115.024 1.00 64.06 105 LYS A CA 1
ATOM 778 C C . LYS A 1 105 ? -46.964 -12.922 116.547 1.00 64.06 105 LYS A C 1
ATOM 780 O O . LYS A 1 105 ? -46.496 -13.963 117.014 1.00 64.06 105 LYS A O 1
ATOM 785 N N . PRO A 1 106 ? -47.621 -12.027 117.307 1.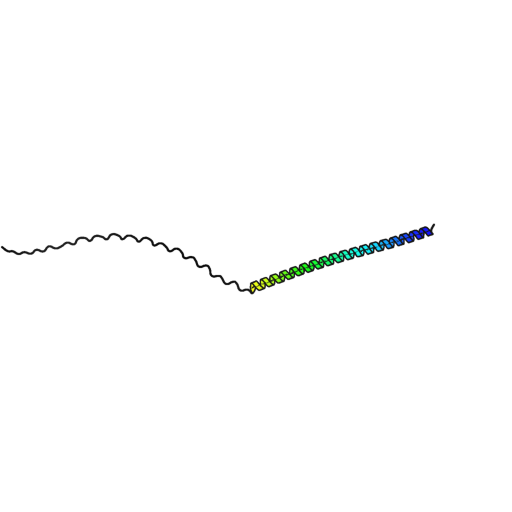00 61.59 106 PRO A N 1
ATOM 786 C CA . PRO A 1 106 ? -47.853 -12.204 118.741 1.00 61.59 106 PRO A CA 1
ATOM 787 C C . PRO A 1 106 ? -48.947 -13.254 119.010 1.00 61.59 106 PRO A C 1
ATOM 789 O O . PRO A 1 106 ? -49.911 -13.357 118.247 1.00 61.59 106 PRO A O 1
ATOM 792 N N . LYS A 1 107 ? -48.799 -14.045 120.085 1.00 59.09 107 LYS A N 1
ATOM 793 C CA . LYS A 1 107 ? -49.806 -15.017 120.555 1.00 59.09 107 LYS A CA 1
ATOM 794 C C . LYS A 1 107 ? -50.479 -14.550 121.858 1.00 59.09 107 LYS A C 1
ATOM 796 O O . LYS A 1 107 ? -49.820 -13.864 122.635 1.00 59.09 107 LYS A O 1
ATOM 801 N N . PRO A 1 108 ? -51.755 -14.916 122.085 1.00 57.66 108 PRO A N 1
ATOM 802 C CA . PRO A 1 108 ? -52.641 -14.275 123.059 1.00 57.66 108 PRO A CA 1
ATOM 803 C C . PRO A 1 108 ? -52.598 -14.926 124.450 1.00 57.66 108 PRO A C 1
ATOM 805 O O . PRO A 1 108 ? -52.430 -16.140 124.565 1.00 57.66 108 PRO A O 1
ATOM 808 N N . GLU A 1 109 ? -52.826 -14.108 125.480 1.00 52.59 109 GLU A N 1
ATOM 809 C CA . GLU A 1 109 ? -53.155 -14.509 126.853 1.00 52.59 109 GLU A CA 1
ATOM 810 C C . GLU A 1 109 ? -54.583 -15.066 126.931 1.00 52.59 109 GLU A C 1
ATOM 812 O O . GLU A 1 109 ? -55.507 -14.409 126.456 1.00 52.59 109 GLU A O 1
ATOM 817 N N . VAL A 1 110 ? -54.779 -16.224 127.577 1.00 53.16 110 VAL A N 1
ATOM 818 C CA . VAL A 1 110 ? -56.064 -16.599 128.196 1.00 53.16 110 VAL A CA 1
ATOM 819 C C . VAL A 1 110 ? -55.803 -17.437 129.454 1.00 53.16 110 VAL A C 1
ATOM 821 O O . VAL A 1 110 ? -55.131 -18.467 129.422 1.00 53.16 110 VAL A O 1
ATOM 824 N N . SER A 1 111 ? -56.355 -16.936 130.552 1.00 51.38 111 SER A N 1
ATOM 825 C CA . SER A 1 111 ? -56.521 -17.488 131.894 1.00 51.38 111 SER A CA 1
ATOM 826 C C . SER A 1 111 ? -57.619 -18.557 131.960 1.00 51.38 111 SER A C 1
ATOM 828 O O . SER A 1 111 ? -58.592 -18.433 131.235 1.00 51.38 111 SER A O 1
ATOM 830 N N . LEU A 1 112 ? -57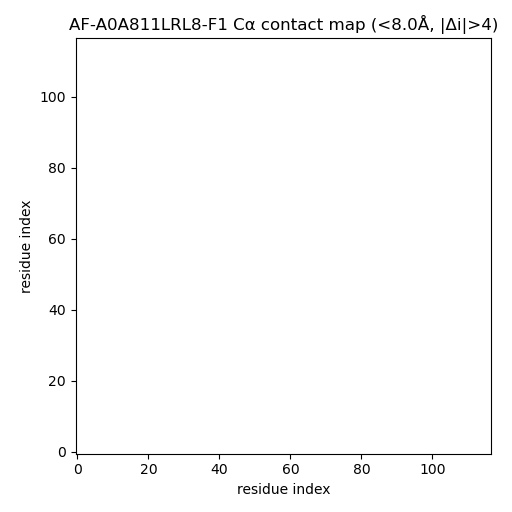.492 -19.546 132.858 1.00 48.97 112 LEU A N 1
ATOM 831 C CA . LEU A 1 112 ? -58.542 -20.417 133.448 1.00 48.97 112 LEU A CA 1
ATOM 832 C C . LEU A 1 112 ? -57.814 -21.258 134.533 1.00 48.97 112 LEU A C 1
ATOM 834 O O . LEU A 1 112 ? -56.917 -22.020 134.193 1.00 48.97 112 LEU A O 1
ATOM 838 N N . SER A 1 113 ? -57.862 -20.943 135.834 1.00 51.31 113 SER A N 1
ATOM 839 C CA . SER A 1 113 ? -58.881 -21.266 136.857 1.00 51.31 113 SER A CA 1
ATOM 840 C C . SER A 1 113 ? -59.228 -22.757 137.031 1.00 51.31 113 SER A C 1
ATOM 842 O O . SER A 1 113 ? -59.406 -23.459 136.043 1.00 51.31 113 SER A O 1
ATOM 844 N N . LEU A 1 114 ? -59.467 -23.124 138.302 1.00 47.69 114 LEU A N 1
ATOM 845 C CA . LEU A 1 114 ? -59.840 -24.406 138.942 1.00 47.69 114 LEU A CA 1
ATOM 846 C C . LEU A 1 114 ? -58.653 -25.147 139.595 1.00 47.69 114 LEU A C 1
ATOM 848 O O . LEU A 1 114 ? -57.793 -25.675 138.906 1.00 47.69 114 LEU A O 1
ATOM 852 N N . SER A 1 115 ? -58.439 -25.053 140.915 1.00 43.78 115 SER A N 1
ATOM 853 C CA . SER A 1 115 ? -59.237 -25.595 142.042 1.00 43.78 115 SER A CA 1
ATOM 854 C C . SER A 1 115 ? -59.177 -27.123 142.137 1.00 43.78 115 SER A C 1
ATOM 856 O O . SER A 1 115 ? -59.827 -27.780 141.334 1.00 43.78 115 SER A O 1
ATOM 858 N N . LEU A 1 116 ? -58.475 -27.661 143.149 1.00 44.41 116 LEU A N 1
ATOM 859 C CA . LEU A 1 116 ? -58.978 -28.669 144.106 1.00 44.41 116 LEU A CA 1
ATOM 860 C C . LEU A 1 116 ? -57.875 -29.162 145.069 1.00 44.41 116 LEU A C 1
ATOM 862 O O . LEU A 1 116 ? -56.824 -29.613 144.622 1.00 44.41 116 LEU A O 1
ATOM 866 N N . ASN A 1 117 ? -58.253 -2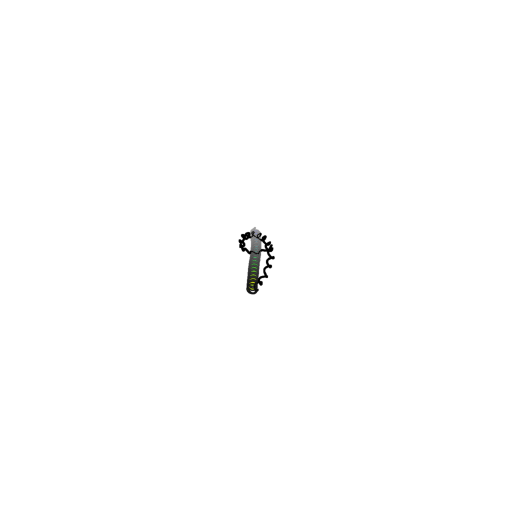9.133 146.354 1.00 42.56 117 ASN A N 1
ATOM 867 C CA . ASN A 1 117 ? -57.692 -29.746 147.571 1.00 42.56 117 ASN A CA 1
ATOM 868 C C . ASN A 1 117 ? -56.414 -29.179 148.197 1.00 42.56 117 ASN A C 1
ATOM 870 O O . ASN A 1 117 ? -55.324 -29.299 147.605 1.00 42.56 117 ASN A O 1
#